Protein AF-A0A0B7C1P8-F1 (afdb_monomer_lite)

Organism: NCBI:txid1028688

Secondary structure (DSSP, 8-state):
-------------------S-----HHHHHHHHHHHHT--HHHHHHHHHHTT--SHHHHHHHHHHHHHHHHHHHHHHHHHT-SPP-SSTHHHHHHHHHHHHHHHHHHHHHHTSPP----S--S---------

Sequence (132 aa):
IYRGDEDPRKQPQRIATAASELILSKEQLYEMFQNILNVKKYEHQILYNACQLDNADEQAAQVRRELDGRLHSVEIMARTRRHPKFVVKEMESMYLEELKSSINILKSNLESLPVSKGGTDSKYSLQKLKRY

Structure (mmCIF, N/CA/C/O backbone):
data_AF-A0A0B7C1P8-F1
#
_entry.id   AF-A0A0B7C1P8-F1
#
loop_
_atom_site.group_PDB
_atom_site.id
_atom_site.type_symbol
_atom_site.label_atom_id
_atom_site.label_alt_id
_atom_site.label_comp_id
_atom_site.label_asym_id
_atom_site.label_entity_id
_atom_site.label_seq_id
_atom_site.pdbx_PDB_ins_code
_atom_site.Cartn_x
_atom_site.Cartn_y
_atom_site.Cartn_z
_atom_site.occupancy
_atom_site.B_iso_or_equiv
_atom_site.auth_seq_id
_atom_site.auth_comp_id
_atom_site.auth_asym_id
_atom_site.auth_atom_id
_atom_site.pdbx_PDB_model_num
ATOM 1 N N . ILE A 1 1 ? 44.609 39.229 17.547 1.00 37.72 1 ILE A N 1
ATOM 2 C CA . ILE A 1 1 ? 43.203 39.467 17.945 1.00 37.72 1 ILE A CA 1
ATOM 3 C C . ILE A 1 1 ? 42.483 40.078 16.748 1.00 37.72 1 ILE A C 1
ATOM 5 O O . ILE A 1 1 ? 42.942 41.092 16.251 1.00 37.72 1 ILE A O 1
ATOM 9 N N . TYR A 1 2 ? 41.454 39.364 16.281 1.00 35.28 2 TYR A N 1
ATOM 10 C CA . TYR A 1 2 ? 40.265 39.790 15.527 1.00 35.28 2 TYR A CA 1
ATOM 11 C C . TYR A 1 2 ? 40.400 40.750 14.321 1.00 35.28 2 TYR A C 1
ATOM 13 O O . TYR A 1 2 ? 40.653 41.942 14.471 1.00 35.28 2 TYR A O 1
ATOM 21 N N . ARG A 1 3 ? 40.086 40.232 13.124 1.00 42.91 3 ARG A N 1
ATOM 22 C CA . ARG A 1 3 ? 39.563 40.995 11.979 1.00 42.91 3 ARG A CA 1
ATOM 23 C C . ARG A 1 3 ? 38.298 40.268 11.512 1.00 42.91 3 ARG A C 1
ATOM 25 O O . ARG A 1 3 ? 38.362 39.071 11.248 1.00 42.91 3 ARG A O 1
ATOM 32 N N . GLY A 1 4 ? 37.178 40.983 11.559 1.00 42.91 4 GLY A N 1
ATOM 33 C CA . GLY A 1 4 ? 35.828 40.437 11.514 1.00 42.91 4 GLY A CA 1
ATOM 34 C C . GLY A 1 4 ? 35.256 40.087 10.140 1.00 42.91 4 GLY A C 1
ATOM 35 O O . GLY A 1 4 ? 35.853 40.363 9.104 1.00 42.91 4 GLY A O 1
ATOM 36 N N . ASP A 1 5 ? 34.078 39.479 10.272 1.00 43.25 5 ASP A N 1
ATOM 37 C CA . ASP A 1 5 ? 32.859 39.473 9.459 1.00 43.25 5 ASP A CA 1
ATOM 38 C C . ASP A 1 5 ? 32.855 39.199 7.945 1.00 43.25 5 ASP A C 1
ATOM 40 O O . ASP A 1 5 ? 33.398 39.939 7.130 1.00 43.25 5 ASP A O 1
ATOM 44 N N . GLU A 1 6 ? 32.038 38.175 7.651 1.00 43.69 6 GLU A N 1
ATOM 45 C CA . GLU A 1 6 ? 31.075 38.033 6.551 1.00 43.69 6 GLU A CA 1
ATOM 46 C C . GLU A 1 6 ? 31.621 37.820 5.129 1.00 43.69 6 GLU A C 1
ATOM 48 O O . GLU A 1 6 ? 31.974 38.750 4.408 1.00 43.69 6 GLU A O 1
ATOM 53 N N . ASP A 1 7 ? 31.518 36.569 4.660 1.00 42.50 7 ASP A N 1
ATOM 54 C CA . ASP A 1 7 ? 31.301 36.298 3.236 1.00 42.50 7 ASP A CA 1
ATOM 55 C C . ASP A 1 7 ? 30.009 35.476 3.022 1.00 42.50 7 ASP A C 1
ATOM 57 O O . ASP A 1 7 ? 30.012 34.242 3.128 1.00 42.50 7 ASP A O 1
ATOM 61 N N . PRO A 1 8 ? 28.879 36.137 2.717 1.00 49.34 8 PRO A N 1
ATOM 62 C CA . PRO A 1 8 ? 27.617 35.496 2.382 1.00 49.34 8 PRO A CA 1
ATOM 63 C C . PRO A 1 8 ? 27.602 35.118 0.892 1.00 49.34 8 PRO A C 1
ATOM 65 O O . PRO A 1 8 ? 26.915 35.743 0.085 1.00 49.34 8 PRO A O 1
ATOM 68 N N . ARG A 1 9 ? 28.371 34.101 0.480 1.00 47.66 9 ARG A N 1
ATOM 69 C CA . ARG A 1 9 ? 28.414 33.677 -0.941 1.00 47.66 9 ARG A CA 1
ATOM 70 C C . ARG A 1 9 ? 28.316 32.178 -1.204 1.00 47.66 9 ARG A C 1
ATOM 72 O O . ARG A 1 9 ? 28.782 31.696 -2.233 1.00 47.66 9 ARG A O 1
ATOM 79 N N . LYS A 1 10 ? 27.577 31.430 -0.382 1.00 53.34 10 LYS A N 1
ATOM 80 C CA . LYS A 1 10 ? 26.947 30.192 -0.882 1.00 53.34 10 LYS A CA 1
ATOM 81 C C . LYS A 1 10 ? 25.602 30.537 -1.507 1.00 53.34 10 LYS A C 1
ATOM 83 O O . LYS A 1 10 ? 24.548 30.286 -0.935 1.00 53.34 10 LYS A O 1
ATOM 88 N N . GLN A 1 11 ? 25.663 31.153 -2.690 1.00 46.62 11 GLN A N 1
ATOM 89 C CA . GLN A 1 11 ? 24.513 31.185 -3.586 1.00 46.62 11 GLN A CA 1
ATOM 90 C C . GLN A 1 11 ? 24.031 29.740 -3.776 1.00 46.62 11 GLN A C 1
ATOM 92 O O . GLN A 1 11 ? 24.851 28.887 -4.135 1.00 46.62 11 GLN A O 1
AT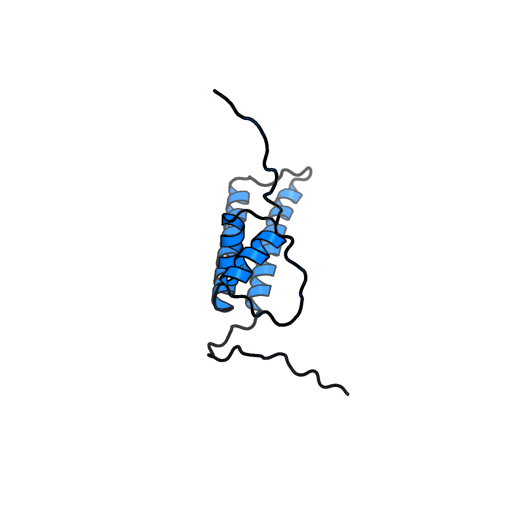OM 97 N N . PRO A 1 12 ? 22.739 29.431 -3.580 1.00 47.78 12 PRO A N 1
ATOM 98 C CA . PRO A 1 12 ? 22.196 28.226 -4.171 1.00 47.78 12 PRO A CA 1
ATOM 99 C C . PRO A 1 12 ? 22.389 28.394 -5.676 1.00 47.78 12 PRO A C 1
ATOM 101 O O . PRO A 1 12 ? 21.860 29.335 -6.272 1.00 47.78 12 PRO A O 1
ATOM 104 N N . GLN A 1 13 ? 23.220 27.538 -6.272 1.00 53.19 13 GLN A N 1
ATOM 105 C CA . GLN A 1 13 ? 23.314 27.407 -7.718 1.00 53.19 13 GLN A CA 1
ATOM 106 C C . GLN A 1 13 ? 21.890 27.173 -8.218 1.00 53.19 13 GLN A C 1
ATOM 108 O O . GLN A 1 13 ? 21.335 26.084 -8.074 1.00 53.19 13 GLN A O 1
ATOM 113 N N . ARG A 1 14 ? 21.262 28.235 -8.733 1.00 51.06 14 ARG A N 1
ATOM 114 C CA . ARG A 1 14 ? 20.006 28.136 -9.460 1.00 51.06 14 ARG A CA 1
ATOM 115 C C . ARG A 1 14 ? 20.348 27.269 -10.653 1.00 51.06 14 ARG A C 1
ATOM 117 O O . ARG A 1 14 ? 21.063 27.723 -11.543 1.00 51.06 14 ARG A O 1
ATOM 124 N N . ILE A 1 15 ? 19.909 26.015 -10.612 1.00 57.47 15 ILE A N 1
ATOM 125 C CA . ILE A 1 15 ? 20.001 25.106 -11.744 1.00 57.47 15 ILE A CA 1
ATOM 126 C C . ILE A 1 15 ? 19.283 25.829 -12.875 1.00 57.47 15 ILE A C 1
ATOM 128 O O . ILE A 1 15 ? 18.067 26.023 -12.841 1.00 57.47 15 ILE A O 1
ATOM 132 N N . ALA A 1 16 ? 20.083 26.353 -13.799 1.00 46.34 16 ALA A N 1
ATOM 133 C CA . ALA A 1 16 ? 19.593 27.055 -14.955 1.00 46.34 16 ALA A CA 1
ATOM 134 C C . ALA A 1 16 ? 18.709 26.073 -15.715 1.00 46.34 16 ALA A C 1
ATOM 136 O O . ALA A 1 16 ? 19.139 24.986 -16.100 1.00 46.34 16 ALA A O 1
ATOM 137 N N . THR A 1 17 ? 17.453 26.458 -15.892 1.00 52.59 17 THR A N 1
ATOM 138 C CA . THR A 1 17 ? 16.513 25.822 -16.802 1.00 52.59 17 THR A CA 1
ATOM 139 C C . THR A 1 17 ? 17.035 25.996 -18.227 1.00 52.59 17 THR A C 1
ATOM 141 O O . THR A 1 17 ? 16.638 26.918 -18.933 1.00 52.59 17 THR A O 1
ATOM 144 N N . ALA A 1 18 ? 17.959 25.129 -18.631 1.00 44.16 18 ALA A N 1
ATOM 145 C CA . ALA A 1 18 ? 18.336 24.892 -20.015 1.00 44.16 18 ALA A CA 1
ATOM 146 C C . ALA A 1 18 ? 17.825 23.497 -20.383 1.00 44.16 18 ALA A C 1
ATOM 148 O O . ALA A 1 18 ? 18.547 22.503 -20.383 1.00 44.16 18 ALA A O 1
ATOM 149 N N . ALA A 1 19 ? 16.517 23.429 -20.617 1.00 57.31 19 ALA A N 1
ATOM 150 C CA . ALA A 1 19 ? 15.895 22.298 -21.272 1.00 57.31 19 ALA A CA 1
ATOM 151 C C . ALA A 1 19 ? 16.334 22.299 -22.745 1.00 57.31 19 ALA A C 1
ATOM 153 O O . ALA A 1 19 ? 15.803 23.073 -23.533 1.00 57.31 19 ALA A O 1
ATOM 154 N N . SER A 1 20 ? 17.347 21.494 -23.074 1.00 45.31 20 SER A N 1
ATOM 155 C CA . SER A 1 20 ? 17.462 20.749 -24.337 1.00 45.31 20 SER A CA 1
ATOM 156 C C . SER A 1 20 ? 18.740 19.897 -24.332 1.00 45.31 20 SER A C 1
ATOM 158 O O . SER A 1 20 ? 19.843 20.416 -24.215 1.00 45.31 20 SER A O 1
ATOM 160 N N . GLU A 1 21 ? 18.551 18.580 -24.452 1.00 50.41 21 GLU A N 1
ATOM 161 C CA . GLU A 1 21 ? 19.545 17.547 -24.812 1.00 50.41 21 GLU A CA 1
ATOM 162 C C . GLU A 1 21 ? 20.669 17.163 -23.829 1.00 50.41 21 GLU A C 1
ATOM 164 O O . GLU A 1 21 ? 21.598 16.456 -24.219 1.00 50.41 21 GLU A O 1
ATOM 169 N N . LEU A 1 22 ? 20.588 17.492 -22.535 1.00 63.38 22 LEU A N 1
ATOM 170 C CA . LEU A 1 22 ? 21.514 16.882 -21.571 1.00 63.38 22 LEU A CA 1
ATOM 171 C C . LEU A 1 22 ? 21.008 15.491 -21.151 1.00 63.38 22 LEU A C 1
ATOM 173 O O . LEU A 1 22 ? 20.074 15.372 -20.358 1.00 63.38 22 LEU A O 1
ATOM 177 N N . ILE A 1 23 ? 21.628 14.428 -21.674 1.00 73.88 23 ILE A N 1
ATOM 178 C CA . ILE A 1 23 ? 21.467 13.081 -21.108 1.00 73.88 23 ILE A CA 1
ATOM 179 C C . ILE A 1 23 ? 22.177 13.085 -19.752 1.00 73.88 23 ILE A C 1
ATOM 181 O O . ILE A 1 23 ? 23.401 13.011 -19.670 1.00 73.88 23 ILE A O 1
ATOM 185 N N . LEU A 1 24 ? 21.393 13.225 -18.688 1.00 82.81 24 LEU A N 1
ATOM 186 C CA . LEU A 1 24 ? 21.879 13.198 -17.313 1.00 82.81 24 LEU A CA 1
ATOM 187 C C . LEU A 1 24 ? 22.295 11.777 -16.923 1.00 82.81 24 LEU A C 1
ATOM 189 O O . LEU A 1 24 ? 21.619 10.802 -17.262 1.00 82.81 24 LEU A O 1
ATOM 193 N N . SER A 1 25 ? 23.389 11.655 -16.170 1.00 86.56 25 SER A N 1
ATOM 194 C CA . SER A 1 25 ? 23.790 10.382 -15.570 1.00 86.56 25 SER A CA 1
ATOM 195 C C . SER A 1 25 ? 22.772 9.920 -14.520 1.00 86.56 25 SER A C 1
ATOM 197 O O . SER A 1 25 ? 21.993 10.710 -13.980 1.00 86.56 25 SER A O 1
ATOM 199 N N . LYS A 1 26 ? 22.797 8.627 -14.177 1.00 82.56 26 LYS A N 1
ATOM 200 C CA . LYS A 1 26 ? 21.910 8.050 -13.151 1.00 82.56 26 LYS A CA 1
ATOM 201 C C . LYS A 1 26 ? 22.058 8.755 -11.793 1.00 82.56 26 LYS A C 1
ATOM 203 O O . LYS A 1 26 ? 21.068 8.943 -11.093 1.00 82.56 26 LYS A O 1
ATOM 208 N N . GLU A 1 27 ? 23.273 9.170 -11.441 1.00 89.81 27 GLU A N 1
ATOM 209 C CA . GLU A 1 27 ? 23.565 9.930 -10.216 1.00 89.81 27 GLU A CA 1
ATOM 210 C C . GLU A 1 27 ? 23.085 11.378 -10.311 1.00 89.81 27 GLU A C 1
ATOM 212 O O . GLU A 1 27 ? 22.520 11.901 -9.354 1.00 89.81 27 GLU A O 1
ATOM 217 N N . GLN A 1 28 ? 23.223 12.014 -11.478 1.00 92.00 28 GLN A N 1
ATOM 218 C CA . GLN A 1 28 ? 22.693 13.361 -11.696 1.00 92.00 28 GLN A CA 1
ATOM 219 C C . GLN A 1 28 ? 21.166 13.387 -11.604 1.00 92.00 28 GLN A C 1
ATOM 221 O O . GLN A 1 28 ? 20.608 14.309 -11.016 1.00 92.00 28 GLN A O 1
ATOM 226 N N . LEU A 1 29 ? 20.490 12.361 -12.129 1.00 91.00 29 LEU A N 1
ATOM 227 C CA . LEU A 1 29 ? 19.048 12.190 -11.966 1.00 91.00 29 LEU A CA 1
ATOM 228 C C . LEU A 1 29 ? 18.676 11.929 -10.505 1.00 91.00 29 LEU A C 1
ATOM 230 O O . LEU A 1 29 ? 17.717 12.522 -10.024 1.00 91.00 29 LEU A O 1
ATOM 234 N N . TYR A 1 30 ? 19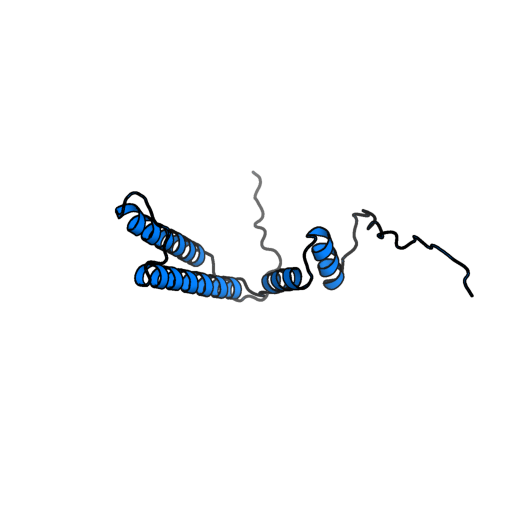.438 11.097 -9.786 1.00 93.25 30 TYR A N 1
ATOM 235 C CA . TYR A 1 30 ? 19.209 10.848 -8.360 1.00 93.25 30 TYR A CA 1
ATOM 236 C C . TYR A 1 30 ? 19.244 12.156 -7.555 1.00 93.25 30 TYR A C 1
ATOM 238 O O . TYR A 1 30 ? 18.286 12.492 -6.864 1.00 93.25 30 TYR A O 1
ATOM 246 N N . GLU A 1 31 ? 20.310 12.941 -7.685 1.00 94.38 31 GLU A N 1
ATOM 247 C CA . GLU A 1 31 ? 20.443 14.205 -6.953 1.00 94.38 31 GLU A CA 1
ATOM 248 C C . GLU A 1 31 ? 19.414 15.248 -7.419 1.00 94.38 31 GLU A C 1
ATOM 250 O O . GLU A 1 31 ? 18.829 15.959 -6.601 1.00 94.38 31 GLU A O 1
ATOM 255 N N . MET A 1 32 ? 19.125 15.315 -8.725 1.00 94.94 32 MET A N 1
ATOM 256 C CA . MET A 1 32 ? 18.089 16.200 -9.263 1.00 94.94 32 MET A CA 1
ATOM 257 C C . MET A 1 32 ? 16.716 15.877 -8.665 1.00 94.94 32 MET A C 1
ATOM 259 O O . MET A 1 32 ? 16.044 16.783 -8.175 1.00 94.94 32 MET A O 1
ATOM 263 N N . PHE A 1 33 ? 16.300 14.609 -8.670 1.00 94.81 33 PHE A N 1
ATOM 264 C CA . PHE A 1 33 ? 14.998 14.210 -8.137 1.00 94.81 33 PHE A CA 1
ATOM 265 C C . PHE A 1 33 ? 14.924 14.342 -6.620 1.00 94.81 33 PHE A C 1
ATOM 267 O O . PHE A 1 33 ? 13.899 14.806 -6.123 1.00 94.81 33 PHE A O 1
ATOM 274 N N . GLN A 1 34 ? 16.000 14.047 -5.884 1.00 96.12 34 GLN A N 1
ATOM 275 C CA . GLN A 1 34 ? 16.052 14.318 -4.446 1.00 96.12 34 GLN A CA 1
ATOM 276 C C . GLN A 1 34 ? 15.777 15.799 -4.153 1.00 96.12 34 GLN A C 1
ATOM 278 O O . GLN A 1 34 ? 14.977 16.119 -3.274 1.00 96.12 34 GLN A O 1
ATOM 283 N N . ASN A 1 35 ? 16.418 16.693 -4.913 1.00 93.50 35 ASN A N 1
ATOM 284 C CA . ASN A 1 35 ? 16.275 18.138 -4.756 1.00 93.50 35 ASN A CA 1
ATOM 285 C C . ASN A 1 35 ? 14.882 18.635 -5.170 1.00 93.50 35 ASN A C 1
ATOM 287 O O . ASN A 1 35 ? 14.310 19.466 -4.472 1.00 93.50 35 ASN A O 1
ATOM 291 N N . ILE A 1 36 ? 14.316 18.115 -6.267 1.00 94.94 36 ILE A N 1
ATOM 292 C CA . ILE A 1 36 ? 12.956 18.460 -6.721 1.00 94.94 36 ILE A CA 1
ATOM 293 C C . ILE A 1 36 ? 11.905 18.018 -5.697 1.00 94.94 36 ILE A C 1
ATOM 295 O O . ILE A 1 36 ? 10.984 18.774 -5.396 1.00 94.94 36 ILE A O 1
ATOM 299 N N . LEU A 1 37 ? 12.036 16.801 -5.162 1.00 95.25 37 LEU A N 1
ATOM 300 C CA . LEU A 1 37 ? 11.106 16.247 -4.175 1.00 95.25 37 LEU A CA 1
ATOM 301 C C . LEU A 1 37 ? 11.308 16.842 -2.776 1.00 95.25 37 LEU A C 1
ATOM 303 O O . LEU A 1 37 ? 10.405 16.760 -1.948 1.00 95.25 37 LEU A O 1
ATOM 307 N N . ASN A 1 38 ? 12.474 17.441 -2.516 1.00 95.56 38 ASN A N 1
ATOM 308 C CA . ASN A 1 38 ? 12.854 18.037 -1.239 1.00 95.56 38 ASN A CA 1
ATOM 309 C C . ASN A 1 38 ? 12.679 17.072 -0.046 1.00 95.56 38 ASN A C 1
ATOM 311 O O . ASN A 1 38 ? 12.100 17.417 0.985 1.00 95.56 38 ASN A O 1
ATOM 315 N N . VAL A 1 39 ? 13.178 15.842 -0.201 1.00 95.88 39 VAL A N 1
ATOM 316 C CA . VAL A 1 39 ? 13.125 14.776 0.816 1.00 95.88 39 VAL A CA 1
ATOM 317 C C . VAL A 1 39 ? 14.515 14.442 1.350 1.00 95.88 39 VAL A C 1
ATOM 319 O O . VAL A 1 39 ? 15.537 14.730 0.720 1.00 95.88 39 VAL A O 1
ATOM 322 N N . LYS A 1 40 ? 14.582 13.801 2.522 1.00 96.38 40 LYS A N 1
ATOM 323 C CA . LYS A 1 40 ? 15.870 13.375 3.085 1.00 96.38 40 LYS A CA 1
ATOM 324 C C . LYS A 1 40 ? 16.470 12.247 2.243 1.00 96.38 40 LYS A C 1
ATOM 326 O O . LYS A 1 40 ? 15.756 11.411 1.693 1.00 96.38 40 LYS A O 1
ATOM 331 N N . LYS A 1 41 ? 17.806 12.159 2.215 1.00 93.25 41 LYS A N 1
ATOM 332 C CA . LYS A 1 41 ? 18.543 11.159 1.420 1.00 93.25 41 LYS A CA 1
ATOM 333 C C . LYS A 1 41 ? 18.081 9.715 1.661 1.00 93.25 41 LYS A C 1
ATOM 335 O O . LYS A 1 41 ? 18.013 8.950 0.709 1.00 93.25 41 LYS A O 1
ATOM 340 N N . TYR A 1 42 ? 17.741 9.339 2.900 1.00 95.38 42 TYR A N 1
ATOM 341 C CA . TYR A 1 42 ? 17.261 7.980 3.193 1.00 95.38 42 TYR A CA 1
ATOM 342 C C . TYR A 1 42 ? 15.874 7.702 2.591 1.00 95.38 42 TYR A C 1
ATOM 344 O O . TYR A 1 42 ? 15.626 6.596 2.123 1.00 95.38 42 TYR A O 1
ATOM 352 N N . GLU A 1 43 ? 14.987 8.699 2.560 1.00 92.75 43 GLU A N 1
ATOM 353 C CA . GLU A 1 43 ? 13.647 8.591 1.967 1.00 92.75 43 GLU A CA 1
ATOM 354 C C . GLU A 1 43 ? 13.769 8.467 0.453 1.00 92.75 43 GLU A C 1
ATOM 356 O O . GLU A 1 43 ? 13.157 7.591 -0.157 1.00 92.75 43 GLU A O 1
ATOM 361 N N . HIS A 1 44 ? 14.647 9.280 -0.141 1.00 96.44 44 HIS A N 1
ATOM 362 C CA . HIS A 1 44 ? 14.945 9.186 -1.561 1.00 96.44 44 HIS A CA 1
ATOM 363 C C . HIS A 1 44 ? 15.591 7.847 -1.937 1.00 96.44 44 HIS A C 1
ATOM 365 O O . HIS A 1 44 ? 15.233 7.274 -2.958 1.00 96.44 44 HIS A O 1
ATOM 371 N N . GLN A 1 45 ? 16.468 7.291 -1.095 1.00 91.69 45 GLN A N 1
ATOM 372 C CA . GLN A 1 45 ? 17.076 5.979 -1.329 1.00 91.69 45 GLN A CA 1
ATOM 373 C C . GLN A 1 45 ? 16.032 4.852 -1.340 1.00 91.69 45 GLN A C 1
ATOM 375 O O . GLN A 1 45 ? 16.135 3.940 -2.156 1.00 91.69 45 GLN A O 1
ATOM 380 N N . ILE A 1 46 ? 15.011 4.915 -0.475 1.00 89.50 46 ILE A N 1
ATOM 381 C CA . ILE A 1 46 ? 13.899 3.949 -0.476 1.00 89.50 46 ILE A CA 1
ATOM 382 C C . ILE A 1 46 ? 13.108 4.052 -1.784 1.00 89.50 46 ILE A C 1
ATOM 384 O O . ILE A 1 46 ? 12.861 3.033 -2.427 1.00 89.50 46 ILE A O 1
ATOM 388 N N . LEU A 1 47 ? 12.759 5.275 -2.201 1.00 87.94 47 LEU A N 1
ATOM 389 C CA . LEU A 1 47 ? 12.053 5.526 -3.462 1.00 87.94 47 LEU A CA 1
ATOM 390 C C . LEU A 1 47 ? 12.869 5.043 -4.666 1.00 87.94 47 LEU A C 1
ATOM 392 O O . LEU A 1 47 ? 12.358 4.344 -5.535 1.00 87.94 47 LEU A O 1
ATOM 396 N N . TYR A 1 48 ? 14.157 5.365 -4.687 1.00 89.25 48 TYR A N 1
ATOM 397 C CA . TYR A 1 48 ? 15.076 4.969 -5.742 1.00 89.25 48 TYR A CA 1
ATOM 398 C C . TYR A 1 48 ? 15.243 3.451 -5.828 1.00 89.25 48 TYR A C 1
ATOM 400 O O . TYR A 1 48 ? 15.202 2.908 -6.927 1.00 89.25 48 TYR A O 1
ATOM 408 N N . ASN A 1 49 ? 15.367 2.756 -4.694 1.00 83.19 49 ASN A N 1
ATOM 409 C CA . ASN A 1 49 ? 15.435 1.294 -4.658 1.00 83.19 49 ASN A CA 1
ATOM 410 C C . ASN A 1 49 ? 14.123 0.651 -5.131 1.00 83.19 49 ASN A C 1
ATOM 412 O O . ASN A 1 49 ? 14.159 -0.351 -5.836 1.00 83.19 49 ASN A O 1
ATOM 416 N N . ALA A 1 50 ? 12.968 1.233 -4.794 1.00 75.56 50 ALA A N 1
ATOM 417 C CA . ALA A 1 50 ? 11.676 0.758 -5.291 1.00 75.56 50 ALA A CA 1
ATOM 418 C C . ALA A 1 50 ? 11.570 0.891 -6.821 1.00 75.56 50 ALA A C 1
ATOM 420 O O . ALA A 1 50 ? 11.081 -0.019 -7.487 1.00 75.56 50 ALA A O 1
ATOM 421 N N . CYS A 1 51 ? 12.098 1.982 -7.386 1.00 75.75 51 CYS A N 1
ATOM 422 C CA . CYS A 1 51 ? 12.187 2.196 -8.833 1.00 75.75 51 CYS A CA 1
ATOM 423 C C . CYS A 1 51 ? 13.226 1.299 -9.535 1.00 75.75 51 CYS A C 1
ATOM 425 O O . CYS A 1 51 ? 13.245 1.259 -10.763 1.00 75.75 51 CYS A O 1
ATOM 427 N N . GLN A 1 52 ? 14.088 0.611 -8.777 1.00 71.88 52 GLN A N 1
ATOM 428 C CA . GLN A 1 52 ? 15.084 -0.353 -9.266 1.00 71.88 52 GLN A CA 1
ATOM 429 C C . GLN A 1 52 ? 14.642 -1.812 -9.138 1.00 71.88 52 GLN A C 1
ATOM 431 O O . GLN A 1 52 ? 15.442 -2.710 -9.357 1.00 71.88 52 GLN A O 1
ATOM 436 N N . LEU A 1 53 ? 13.399 -2.090 -8.746 1.00 64.62 53 LEU A N 1
ATOM 437 C CA . LEU A 1 53 ? 12.909 -3.465 -8.769 1.00 64.62 53 LEU A CA 1
ATOM 438 C C . LEU A 1 53 ? 12.765 -3.894 -10.241 1.00 64.62 53 LEU A C 1
ATOM 440 O O . LEU A 1 53 ? 11.822 -3.495 -10.926 1.00 64.62 53 LEU A O 1
ATOM 444 N N . ASP A 1 54 ? 13.756 -4.650 -10.718 1.00 64.19 54 ASP A N 1
ATOM 445 C CA . ASP A 1 54 ? 14.161 -4.797 -12.125 1.00 64.19 54 ASP A CA 1
ATOM 446 C C . ASP A 1 54 ? 13.277 -5.735 -12.970 1.00 64.19 54 ASP A C 1
ATOM 448 O O . ASP A 1 54 ? 13.552 -5.975 -14.147 1.00 64.19 54 ASP A O 1
ATOM 452 N N . ASN A 1 55 ? 12.168 -6.242 -12.428 1.00 73.06 55 ASN A N 1
ATOM 453 C CA . ASN A 1 55 ? 11.111 -6.839 -13.237 1.00 73.06 55 ASN A CA 1
ATOM 454 C C . ASN A 1 55 ? 9.731 -6.645 -12.590 1.00 73.06 55 ASN A C 1
ATOM 456 O O . ASN A 1 55 ? 9.575 -6.626 -11.367 1.00 73.06 55 ASN A O 1
ATOM 460 N N . ALA A 1 56 ? 8.709 -6.487 -13.436 1.00 72.94 56 ALA A N 1
ATOM 461 C CA . ALA A 1 56 ? 7.327 -6.299 -12.994 1.00 72.94 56 ALA A CA 1
ATOM 462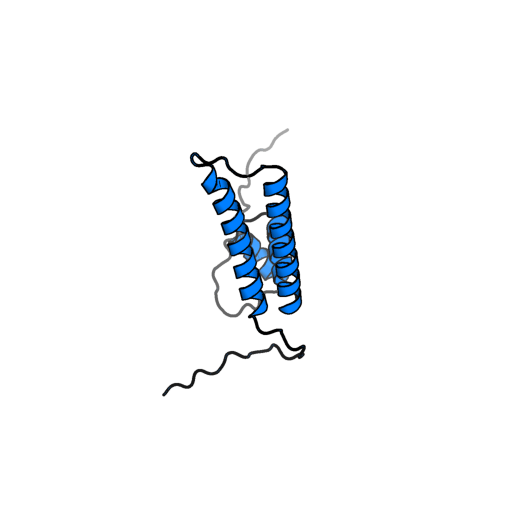 C C . ALA A 1 56 ? 6.832 -7.461 -12.110 1.00 72.94 56 ALA A C 1
ATOM 464 O O . ALA A 1 56 ? 5.969 -7.263 -11.256 1.00 72.94 56 ALA A O 1
ATOM 465 N N . ASP A 1 57 ? 7.415 -8.651 -12.264 1.00 79.12 57 ASP A N 1
ATOM 466 C CA . ASP A 1 57 ? 7.041 -9.841 -11.505 1.00 79.12 57 ASP A CA 1
ATOM 467 C C . ASP A 1 57 ? 7.571 -9.808 -10.060 1.00 79.12 57 ASP A C 1
ATOM 469 O O . ASP A 1 57 ? 6.865 -10.219 -9.141 1.00 79.12 57 ASP A O 1
ATOM 473 N N . GLU A 1 58 ? 8.763 -9.260 -9.825 1.00 82.38 58 GLU A N 1
ATOM 474 C CA . GLU A 1 58 ? 9.357 -9.011 -8.509 1.00 82.38 58 GLU A CA 1
ATOM 475 C C . GLU A 1 58 ? 8.611 -7.898 -7.787 1.00 82.38 58 GLU A C 1
ATOM 477 O O . GLU A 1 58 ? 8.326 -8.024 -6.593 1.00 82.38 58 GLU A O 1
ATOM 482 N N . GLN A 1 59 ? 8.219 -6.849 -8.516 1.00 79.88 59 GLN A N 1
ATOM 483 C CA . GLN A 1 59 ? 7.327 -5.818 -7.990 1.00 79.88 59 GLN A CA 1
ATOM 484 C C . GLN A 1 59 ? 5.987 -6.434 -7.577 1.00 79.88 59 GLN A C 1
ATOM 486 O O . GLN A 1 59 ? 5.553 -6.255 -6.438 1.00 79.88 59 GLN A O 1
ATOM 491 N N . ALA A 1 60 ? 5.364 -7.238 -8.444 1.00 85.88 60 ALA A N 1
ATOM 492 C CA . ALA A 1 60 ? 4.124 -7.933 -8.117 1.00 85.88 60 ALA A CA 1
ATOM 493 C C . ALA A 1 60 ? 4.301 -8.889 -6.926 1.00 85.88 60 ALA A C 1
ATOM 495 O O . ALA A 1 60 ? 3.456 -8.924 -6.034 1.00 85.88 60 ALA A O 1
ATOM 496 N N . ALA A 1 61 ? 5.408 -9.630 -6.845 1.00 86.25 61 ALA A N 1
ATOM 497 C CA . ALA A 1 61 ? 5.709 -10.506 -5.714 1.00 86.25 61 ALA A CA 1
ATOM 498 C C . ALA A 1 61 ? 5.879 -9.726 -4.401 1.00 86.25 61 ALA A C 1
ATOM 500 O O . ALA A 1 61 ? 5.402 -10.174 -3.356 1.00 86.25 61 ALA A O 1
ATOM 501 N N . GLN A 1 62 ? 6.513 -8.553 -4.440 1.00 87.31 62 GLN A N 1
ATOM 502 C CA . GLN A 1 62 ? 6.654 -7.690 -3.271 1.00 87.31 62 GLN A CA 1
ATOM 503 C C . GLN A 1 62 ? 5.304 -7.123 -2.822 1.00 87.31 62 GLN A C 1
ATOM 505 O O . GLN A 1 62 ? 4.998 -7.163 -1.630 1.00 87.31 62 GLN A O 1
ATOM 510 N N . VAL A 1 63 ? 4.466 -6.663 -3.757 1.00 88.31 63 VAL A N 1
ATOM 511 C CA . VAL A 1 63 ? 3.116 -6.175 -3.438 1.00 88.31 63 VAL A CA 1
ATOM 512 C C . VAL A 1 63 ? 2.246 -7.305 -2.874 1.00 88.31 63 VAL A C 1
ATOM 514 O O . VAL A 1 63 ? 1.537 -7.078 -1.897 1.00 88.31 63 VAL A O 1
ATOM 517 N N . ARG A 1 64 ? 2.343 -8.539 -3.395 1.00 92.88 64 ARG A N 1
ATOM 518 C CA . ARG A 1 64 ? 1.655 -9.713 -2.816 1.00 92.88 64 ARG A CA 1
ATOM 519 C C . ARG A 1 64 ? 2.028 -9.917 -1.347 1.00 92.88 64 ARG A C 1
ATOM 521 O O . ARG A 1 64 ? 1.132 -9.981 -0.509 1.00 92.88 64 ARG A O 1
ATOM 528 N N . ARG A 1 65 ? 3.330 -9.934 -1.029 1.00 94.38 65 ARG A N 1
ATOM 529 C CA . ARG A 1 65 ? 3.822 -10.082 0.354 1.00 94.38 65 ARG A CA 1
ATOM 530 C C . ARG A 1 65 ? 3.298 -8.988 1.283 1.00 94.38 65 ARG A C 1
ATOM 532 O O . ARG A 1 65 ? 2.901 -9.278 2.407 1.00 94.38 65 ARG A O 1
ATOM 539 N N . GLU A 1 66 ? 3.276 -7.743 0.819 1.00 95.75 66 GLU A N 1
ATOM 540 C CA . GLU A 1 66 ? 2.748 -6.614 1.592 1.00 95.75 66 GLU A CA 1
ATOM 541 C C . GLU A 1 66 ? 1.236 -6.757 1.844 1.00 95.75 66 GLU A C 1
ATOM 543 O O . GLU A 1 66 ? 0.770 -6.564 2.968 1.00 95.75 66 GLU A O 1
ATOM 548 N N . LEU A 1 67 ? 0.459 -7.148 0.828 1.00 96.50 67 LEU A N 1
ATOM 549 C CA . LEU A 1 67 ? -0.982 -7.386 0.970 1.00 96.50 67 LEU A CA 1
ATOM 550 C C . LEU A 1 67 ? -1.277 -8.555 1.926 1.00 96.50 67 LEU A C 1
ATOM 552 O O . LEU A 1 67 ? -2.206 -8.455 2.730 1.00 96.50 67 LEU A O 1
ATOM 556 N N . ASP A 1 68 ? -0.467 -9.616 1.901 1.00 96.75 68 ASP A N 1
ATOM 557 C CA . ASP A 1 68 ? -0.537 -10.715 2.875 1.00 96.75 68 ASP A CA 1
ATOM 558 C C . ASP A 1 68 ? -0.236 -10.232 4.302 1.00 96.75 68 ASP A C 1
ATOM 560 O O . ASP A 1 68 ? -0.980 -10.539 5.237 1.00 96.75 68 ASP A O 1
ATOM 564 N N . GLY A 1 69 ? 0.806 -9.413 4.476 1.00 97.38 69 GLY A N 1
ATOM 565 C CA . GLY A 1 69 ? 1.155 -8.817 5.768 1.00 97.38 69 GLY A CA 1
ATOM 566 C C . GLY A 1 69 ? 0.046 -7.922 6.333 1.00 97.38 69 GLY A C 1
ATOM 567 O O . GLY A 1 69 ? -0.255 -7.965 7.532 1.00 97.38 69 GLY A O 1
ATOM 568 N N . ARG A 1 70 ? -0.627 -7.150 5.472 1.00 97.56 70 ARG A N 1
ATOM 569 C CA . ARG A 1 70 ? -1.793 -6.342 5.861 1.00 97.56 70 ARG A CA 1
ATOM 570 C C . ARG A 1 70 ? -2.975 -7.207 6.264 1.00 97.56 70 ARG A C 1
ATOM 572 O O . ARG A 1 70 ? -3.600 -6.917 7.282 1.00 97.56 70 ARG A O 1
ATOM 579 N N . LEU A 1 71 ? -3.259 -8.279 5.524 1.00 97.12 71 LEU A N 1
ATOM 580 C CA . LEU A 1 71 ? -4.343 -9.199 5.866 1.00 97.12 71 LEU A CA 1
ATOM 581 C C . LEU A 1 71 ? -4.108 -9.834 7.242 1.00 97.12 71 LEU A C 1
ATOM 583 O O . LEU A 1 71 ? -4.995 -9.798 8.096 1.00 97.12 71 LEU A O 1
ATOM 587 N N . HIS A 1 72 ? -2.883 -10.299 7.499 1.00 97.19 72 HIS A N 1
ATOM 588 C CA . HIS A 1 72 ? -2.489 -10.812 8.809 1.00 97.19 72 HIS A CA 1
ATOM 589 C C . HIS A 1 72 ? -2.639 -9.753 9.914 1.00 97.19 72 HIS A C 1
ATOM 591 O O . HIS A 1 72 ? -3.160 -10.029 10.995 1.00 97.19 72 HIS A O 1
ATOM 597 N N . SER A 1 73 ? -2.254 -8.505 9.639 1.00 96.88 73 SER A N 1
ATOM 598 C CA . SER A 1 73 ? -2.415 -7.398 10.591 1.00 96.88 73 SER A CA 1
AT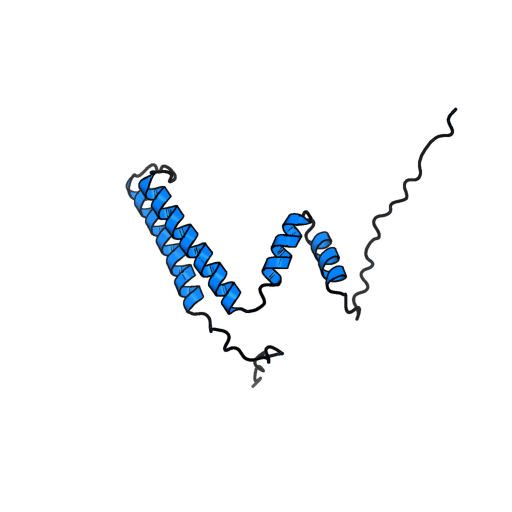OM 599 C C . SER A 1 73 ? -3.885 -7.149 10.946 1.00 96.88 73 SER A C 1
ATOM 601 O O . SER A 1 73 ? -4.199 -6.902 12.112 1.00 96.88 73 SER A O 1
ATOM 603 N N . V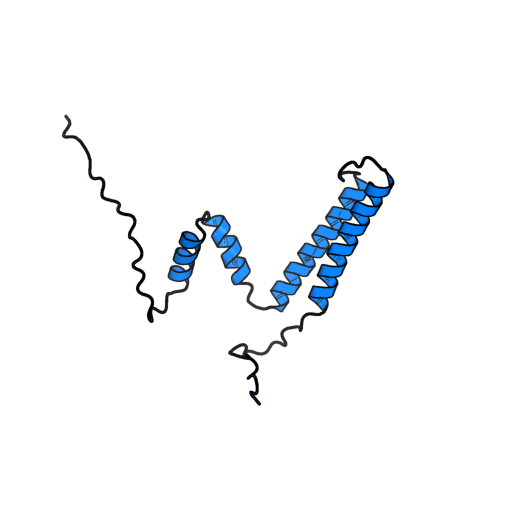AL A 1 74 ? -4.802 -7.271 9.979 1.00 97.19 74 VAL A N 1
ATOM 604 C CA . VAL A 1 74 ? -6.253 -7.181 10.221 1.00 97.19 74 VAL A CA 1
ATOM 605 C C . VAL A 1 74 ? -6.749 -8.346 11.087 1.00 97.19 74 VAL A C 1
ATOM 607 O O . VAL A 1 74 ? -7.568 -8.141 11.982 1.00 97.19 74 VAL A O 1
ATOM 610 N N . GLU A 1 75 ? -6.234 -9.562 10.898 1.00 96.19 75 GLU A N 1
ATOM 611 C CA . GLU A 1 75 ? -6.572 -10.712 11.754 1.00 96.19 75 GLU A CA 1
ATOM 612 C C . GLU A 1 75 ? -6.108 -10.522 13.203 1.00 96.19 75 GLU A C 1
ATOM 614 O O . GLU A 1 75 ? -6.857 -10.799 14.146 1.00 96.19 75 GLU A O 1
ATOM 619 N N . ILE A 1 76 ? -4.891 -10.010 13.397 1.00 97.12 76 ILE A N 1
ATOM 620 C CA . ILE A 1 76 ? -4.368 -9.673 14.725 1.00 97.12 76 ILE A CA 1
ATOM 621 C C . ILE A 1 76 ? -5.192 -8.549 15.356 1.00 97.12 76 ILE A C 1
ATOM 623 O O . ILE A 1 76 ? -5.538 -8.634 16.538 1.00 97.12 76 ILE A O 1
ATOM 627 N N . MET A 1 77 ? -5.560 -7.523 14.586 1.00 96.31 77 MET A N 1
ATOM 628 C CA . MET A 1 77 ? -6.420 -6.428 15.041 1.00 96.31 77 MET A CA 1
ATOM 629 C C . MET A 1 77 ? -7.776 -6.942 15.536 1.00 96.31 77 MET A C 1
ATOM 631 O O . MET A 1 77 ? -8.213 -6.555 16.621 1.00 96.31 77 MET A O 1
ATOM 635 N N . ALA A 1 78 ? -8.397 -7.859 14.789 1.00 94.56 78 ALA A N 1
ATOM 636 C CA . ALA A 1 78 ? -9.655 -8.496 15.164 1.00 94.56 78 ALA A CA 1
ATOM 637 C C . ALA A 1 78 ? -9.520 -9.310 16.464 1.00 94.56 78 ALA A C 1
ATOM 639 O O . ALA A 1 78 ? -10.336 -9.179 17.376 1.00 94.56 78 ALA A O 1
ATOM 640 N N . ARG A 1 79 ? -8.453 -10.110 16.592 1.00 95.69 79 ARG A N 1
ATOM 641 C CA . ARG A 1 79 ? -8.210 -10.957 17.774 1.00 95.69 79 ARG A CA 1
ATOM 642 C C . ARG A 1 79 ? -7.909 -10.145 19.031 1.00 95.69 79 ARG A C 1
ATOM 644 O O . ARG A 1 79 ? -8.395 -10.466 20.110 1.00 95.69 79 ARG A O 1
ATOM 651 N N . THR A 1 80 ? -7.098 -9.102 18.890 1.00 96.75 80 THR A N 1
ATOM 652 C CA . THR A 1 80 ? -6.678 -8.233 20.000 1.00 96.75 80 THR A CA 1
ATOM 653 C C . THR A 1 80 ? -7.679 -7.117 20.296 1.00 96.75 80 THR A C 1
ATOM 655 O O . THR A 1 80 ? -7.464 -6.356 21.238 1.00 96.75 80 THR A O 1
ATOM 658 N N . ARG A 1 81 ? -8.763 -7.013 19.508 1.00 93.56 81 ARG A N 1
ATOM 659 C CA . ARG A 1 81 ? -9.760 -5.930 19.560 1.00 93.56 81 ARG A CA 1
ATOM 660 C C . ARG A 1 81 ? -9.118 -4.540 19.533 1.00 93.56 81 ARG A C 1
ATOM 662 O O . ARG A 1 81 ? -9.547 -3.618 20.221 1.00 93.56 81 ARG A O 1
ATOM 669 N N . ARG A 1 82 ? -8.054 -4.401 18.735 1.00 93.88 82 ARG A N 1
ATOM 670 C CA . ARG A 1 82 ? -7.308 -3.150 18.514 1.00 93.88 82 ARG A CA 1
ATOM 671 C C . ARG A 1 82 ? -7.815 -2.383 17.287 1.00 93.88 82 ARG A C 1
ATOM 673 O O . ARG A 1 82 ? -7.035 -1.731 16.602 1.00 93.88 82 ARG A O 1
ATOM 680 N N . HIS A 1 83 ? -9.105 -2.491 16.985 1.00 91.62 83 HIS A N 1
ATOM 681 C CA . HIS A 1 83 ? -9.772 -1.683 15.964 1.00 91.62 83 HIS A CA 1
ATOM 682 C C . HIS A 1 83 ? -10.310 -0.380 16.583 1.00 91.62 83 HIS A C 1
ATOM 684 O O . HIS A 1 83 ? -10.437 -0.287 17.810 1.00 91.62 83 HIS A O 1
ATOM 690 N N . PRO A 1 84 ? -10.639 0.637 15.765 1.00 94.44 84 PRO A N 1
ATOM 691 C CA . PRO A 1 84 ? -11.375 1.802 16.238 1.00 94.44 84 PRO A CA 1
ATOM 692 C C . PRO A 1 84 ? -12.669 1.386 16.946 1.00 94.44 84 PRO A C 1
ATOM 694 O O . PRO A 1 84 ? -13.295 0.383 16.592 1.00 94.44 84 PRO A O 1
ATOM 697 N N . LYS A 1 85 ? -13.057 2.157 17.964 1.00 93.12 85 LYS A N 1
ATOM 698 C CA . LYS A 1 85 ? -14.349 1.990 18.632 1.00 93.12 85 LYS A CA 1
ATOM 699 C C . LYS A 1 85 ? -15.410 2.738 17.844 1.00 93.12 85 LYS A C 1
ATOM 701 O O . LYS A 1 85 ? -15.195 3.893 17.478 1.00 93.12 85 LYS A O 1
ATOM 706 N N . PHE A 1 86 ? -16.554 2.103 17.648 1.00 94.06 86 PHE A N 1
ATOM 707 C CA . PHE A 1 86 ? -17.701 2.709 16.985 1.00 94.06 86 PHE A CA 1
ATOM 708 C C . PHE A 1 86 ? -18.856 2.884 17.971 1.00 94.06 86 PHE A C 1
ATOM 710 O O . PHE A 1 86 ? -18.926 2.213 18.998 1.00 94.06 86 PHE A O 1
ATOM 717 N N . VAL A 1 87 ? -19.766 3.809 17.658 1.00 96.25 87 VAL A N 1
ATOM 718 C CA . VAL A 1 87 ? -20.985 4.029 18.456 1.00 96.25 87 VAL A CA 1
ATOM 719 C C . VAL A 1 87 ? -21.924 2.823 18.353 1.00 96.25 87 VAL A C 1
ATOM 721 O O . VAL A 1 87 ? -22.565 2.447 19.330 1.00 96.25 87 VAL A O 1
ATOM 724 N N . VAL A 1 88 ? -21.974 2.199 17.174 1.00 95.75 88 VAL A N 1
ATOM 725 C CA . VAL A 1 88 ? -22.771 1.005 16.879 1.00 95.75 88 VAL A CA 1
ATOM 726 C C . VAL A 1 88 ? -21.830 -0.194 16.790 1.00 95.75 88 VAL A C 1
ATOM 728 O O . VAL A 1 88 ? -20.866 -0.168 16.026 1.00 95.75 88 VAL A O 1
ATOM 731 N N . LYS A 1 89 ? -22.098 -1.249 17.566 1.00 89.88 89 LYS A N 1
ATOM 732 C CA . LYS A 1 89 ? -21.198 -2.405 17.705 1.00 89.88 89 LYS A CA 1
ATOM 733 C C . LYS A 1 89 ? -21.017 -3.166 16.390 1.00 89.88 89 LYS A C 1
ATOM 735 O O . LYS A 1 89 ? -19.920 -3.618 16.082 1.00 89.88 89 LYS A O 1
ATOM 740 N N . GLU A 1 90 ? -22.069 -3.269 15.587 1.00 94.25 90 GLU A N 1
ATOM 741 C CA . GLU A 1 90 ? -22.046 -3.925 14.277 1.00 94.25 90 GLU A CA 1
ATOM 742 C C . GLU A 1 90 ? -21.061 -3.245 13.309 1.00 94.25 90 GLU A C 1
ATOM 744 O O . GLU A 1 90 ? -20.492 -3.910 12.441 1.00 94.25 90 GLU A O 1
ATOM 749 N N . MET A 1 91 ? -20.786 -1.945 13.491 1.00 96.25 91 MET A N 1
ATOM 750 C CA . MET A 1 91 ? -19.805 -1.221 12.676 1.00 96.25 91 MET A CA 1
ATOM 751 C C . MET A 1 91 ? -18.368 -1.694 12.913 1.00 96.25 91 MET A C 1
ATOM 753 O O . MET A 1 91 ? -17.548 -1.591 12.007 1.00 96.25 91 MET A O 1
ATOM 757 N N . GLU A 1 92 ? -18.056 -2.259 14.083 1.00 93.25 92 GLU A N 1
ATOM 758 C CA . GLU A 1 92 ? -16.735 -2.843 14.349 1.00 93.25 92 GLU A CA 1
ATOM 759 C C . GLU A 1 92 ? -16.475 -4.057 13.442 1.00 93.25 92 GLU A C 1
ATOM 761 O O . GLU A 1 92 ? -15.379 -4.199 12.896 1.00 93.25 92 GLU A O 1
ATOM 766 N N . SER A 1 93 ? -17.494 -4.905 13.234 1.00 92.88 93 SER A N 1
ATOM 767 C CA . SER A 1 93 ? -17.405 -6.050 12.315 1.00 92.88 93 SER A CA 1
ATOM 768 C C . SER A 1 93 ? -17.335 -5.585 10.865 1.00 92.88 93 SER A C 1
ATOM 770 O O . SER A 1 93 ? -16.441 -6.015 10.138 1.00 92.88 93 SER A O 1
ATOM 772 N N . MET A 1 94 ? -18.211 -4.649 10.470 1.00 96.19 94 MET A N 1
ATOM 773 C CA . MET A 1 94 ? -18.207 -4.089 9.112 1.00 96.19 94 MET A CA 1
ATOM 774 C C . MET A 1 94 ? -16.861 -3.465 8.752 1.00 96.19 94 MET A C 1
ATOM 776 O O . MET A 1 94 ? -16.359 -3.706 7.662 1.00 96.19 94 MET A O 1
ATOM 780 N N . TYR A 1 95 ? -16.238 -2.721 9.668 1.00 96.81 95 TYR A N 1
ATOM 781 C CA . TYR A 1 95 ? -14.926 -2.122 9.433 1.00 96.81 95 TYR A CA 1
ATOM 782 C C . TYR A 1 95 ? -13.855 -3.179 9.122 1.00 96.81 95 TYR A C 1
ATOM 784 O O . TYR A 1 95 ? -13.091 -3.048 8.165 1.00 96.81 95 TYR A O 1
ATOM 792 N N . LEU A 1 96 ? -13.797 -4.256 9.910 1.00 96.81 96 LEU A N 1
ATOM 793 C CA . LEU A 1 96 ? -12.833 -5.336 9.682 1.00 96.81 96 LEU A CA 1
ATOM 794 C C . LEU A 1 96 ? -13.111 -6.083 8.370 1.00 96.81 96 LEU A C 1
ATOM 796 O O . LEU A 1 96 ? -12.171 -6.456 7.666 1.00 96.81 96 LEU A O 1
ATOM 800 N N . GLU A 1 97 ? -14.381 -6.306 8.041 1.00 96.62 97 GLU A N 1
ATOM 801 C CA . GLU A 1 97 ? -14.804 -6.927 6.783 1.00 96.62 97 GLU A CA 1
ATOM 802 C C . GLU A 1 97 ? -14.462 -6.054 5.573 1.00 96.62 97 GLU A C 1
ATOM 804 O O . GLU A 1 97 ? -13.918 -6.560 4.591 1.00 96.62 97 GLU A O 1
ATOM 809 N N . GLU A 1 98 ? -14.690 -4.746 5.658 1.00 97.44 98 GLU A N 1
ATOM 810 C CA . GLU A 1 98 ? -14.365 -3.779 4.611 1.00 97.44 98 GLU A CA 1
ATOM 811 C C . GLU A 1 98 ? -12.853 -3.691 4.372 1.00 97.44 98 GLU A C 1
ATOM 813 O O . GLU A 1 98 ? -12.407 -3.696 3.221 1.00 97.44 98 GLU A O 1
ATOM 818 N N . LEU A 1 99 ? -12.044 -3.703 5.438 1.00 97.81 99 LEU A N 1
ATOM 819 C CA . LEU A 1 99 ? -10.586 -3.772 5.318 1.00 97.81 99 LEU A CA 1
ATOM 820 C C . LEU A 1 99 ? -10.138 -5.046 4.594 1.00 97.81 99 LEU A C 1
ATOM 822 O O . LEU A 1 99 ? -9.336 -4.974 3.661 1.00 97.81 99 LEU A O 1
ATOM 826 N N . LYS A 1 100 ? -10.664 -6.213 4.989 1.00 97.62 100 LYS A N 1
ATOM 827 C CA . LYS A 1 100 ? -10.355 -7.490 4.321 1.00 97.62 100 LYS A CA 1
ATOM 828 C C . LYS A 1 100 ? -10.791 -7.473 2.859 1.00 97.62 100 LYS A C 1
ATOM 830 O O . LYS A 1 100 ? -10.023 -7.891 1.996 1.00 97.62 100 LYS A O 1
ATOM 835 N N . SER A 1 101 ? -11.995 -6.976 2.583 1.00 97.62 101 SER A N 1
ATOM 836 C CA . SER A 1 101 ? -12.547 -6.853 1.233 1.00 97.62 101 SER A CA 1
ATOM 837 C C . SER A 1 101 ? -11.657 -5.977 0.352 1.00 97.62 101 SER A C 1
ATOM 839 O O . SER A 1 101 ? -11.225 -6.409 -0.715 1.00 97.62 101 SER A O 1
ATOM 841 N N . SER A 1 102 ? -11.267 -4.801 0.847 1.00 97.75 102 SER A N 1
ATOM 842 C CA . SER A 1 102 ? -10.380 -3.871 0.141 1.00 97.75 102 SER A CA 1
ATOM 843 C C . SER A 1 102 ? -9.024 -4.503 -0.182 1.00 97.75 102 SER A C 1
ATOM 845 O O . SER A 1 102 ? -8.534 -4.387 -1.305 1.00 97.75 102 SER A O 1
ATOM 847 N N . ILE A 1 103 ? -8.429 -5.226 0.773 1.00 97.38 103 ILE A N 1
ATOM 848 C CA . ILE A 1 103 ? -7.168 -5.951 0.557 1.00 97.38 103 ILE A CA 1
ATOM 849 C C . ILE A 1 103 ? -7.347 -7.042 -0.507 1.00 97.38 103 ILE A C 1
ATOM 851 O O . ILE A 1 103 ? -6.519 -7.154 -1.408 1.00 97.38 103 ILE A O 1
ATOM 855 N N . ASN A 1 104 ? -8.428 -7.819 -0.444 1.00 95.81 104 ASN A N 1
ATOM 856 C CA . ASN A 1 104 ? -8.692 -8.889 -1.406 1.00 95.81 104 ASN A CA 1
ATOM 857 C C . ASN A 1 104 ? -8.946 -8.359 -2.823 1.00 95.81 104 ASN A C 1
ATOM 859 O O . ASN A 1 104 ? -8.457 -8.953 -3.783 1.00 95.81 104 ASN A O 1
ATOM 863 N N . ILE A 1 105 ? -9.626 -7.218 -2.966 1.00 96.69 105 ILE A N 1
ATOM 864 C CA . ILE A 1 105 ? -9.783 -6.532 -4.257 1.00 96.69 105 ILE A CA 1
ATOM 865 C C . ILE A 1 105 ? -8.412 -6.137 -4.812 1.00 96.69 105 ILE A C 1
ATOM 867 O O . ILE A 1 105 ? -8.126 -6.390 -5.979 1.00 96.69 105 ILE A O 1
ATOM 871 N N . LEU A 1 106 ? -7.530 -5.572 -3.981 1.00 94.50 106 LEU A N 1
ATOM 872 C CA . LEU A 1 106 ? -6.174 -5.216 -4.412 1.00 94.50 106 LEU A CA 1
ATOM 873 C C . LEU A 1 106 ? -5.359 -6.444 -4.838 1.00 94.50 106 LEU A C 1
ATOM 875 O O . LEU A 1 106 ? -4.661 -6.377 -5.848 1.00 94.50 106 LEU A O 1
ATOM 879 N N . LYS A 1 107 ? -5.472 -7.570 -4.120 1.00 93.44 107 LYS A N 1
ATOM 880 C CA . LYS A 1 107 ? -4.822 -8.836 -4.506 1.00 93.44 107 LYS A CA 1
ATOM 881 C C . LYS A 1 107 ? -5.346 -9.343 -5.848 1.00 93.44 107 LYS A C 1
ATOM 883 O O . LYS A 1 107 ? -4.546 -9.654 -6.722 1.00 93.44 107 LYS A O 1
ATOM 888 N N . SER A 1 108 ? -6.664 -9.346 -6.041 1.00 92.25 108 SER A N 1
ATOM 889 C CA . SER A 1 108 ? -7.288 -9.768 -7.300 1.00 92.25 108 SER A CA 1
ATOM 890 C C . SER A 1 108 ? -6.886 -8.867 -8.473 1.00 92.25 108 SER A C 1
ATOM 892 O O . SER A 1 108 ? -6.499 -9.362 -9.530 1.00 92.25 108 SER A O 1
ATOM 894 N N . ASN A 1 109 ? -6.881 -7.547 -8.276 1.00 91.56 109 ASN A N 1
ATOM 895 C CA . ASN A 1 109 ? -6.417 -6.604 -9.293 1.00 91.56 109 ASN A CA 1
ATOM 896 C C . ASN A 1 109 ? -4.956 -6.872 -9.671 1.00 91.56 109 ASN A C 1
ATOM 898 O O . ASN A 1 109 ? -4.609 -6.845 -10.850 1.00 91.56 109 ASN A O 1
ATOM 902 N N . LEU A 1 110 ? -4.107 -7.182 -8.691 1.00 89.00 110 LEU A N 1
ATOM 903 C CA . LEU A 1 110 ? -2.708 -7.522 -8.930 1.00 89.00 110 LEU A CA 1
ATOM 904 C C . LEU A 1 110 ? -2.545 -8.847 -9.692 1.00 89.00 110 LEU A C 1
ATOM 906 O O . LEU A 1 110 ? -1.670 -8.960 -10.545 1.00 89.00 110 LEU A O 1
ATOM 910 N N . GLU A 1 111 ? -3.385 -9.842 -9.411 1.00 87.69 111 GLU A N 1
ATOM 911 C CA . GLU A 1 111 ? -3.420 -11.126 -10.128 1.00 87.69 111 GLU A CA 1
ATOM 912 C C . GLU A 1 111 ? -3.928 -10.993 -11.568 1.00 87.69 111 GLU A C 1
ATOM 914 O O . GLU A 1 111 ? -3.573 -11.807 -12.417 1.00 87.69 111 GLU A O 1
ATOM 919 N N . SER A 1 112 ? -4.716 -9.955 -11.859 1.00 86.12 112 SER A N 1
ATOM 920 C CA . SER A 1 112 ? -5.201 -9.666 -13.212 1.00 86.12 112 SER A CA 1
ATOM 921 C C . SER A 1 112 ? -4.145 -9.037 -14.130 1.00 86.12 112 SER A C 1
ATOM 923 O O . SER A 1 112 ? -4.345 -8.977 -15.346 1.00 86.12 112 SER A O 1
ATOM 925 N N . LEU A 1 113 ? -3.021 -8.565 -13.575 1.00 79.00 113 LEU A N 1
ATOM 926 C CA . LEU A 1 113 ? -1.957 -7.962 -14.369 1.00 79.00 113 LEU A CA 1
ATOM 927 C C . LEU A 1 113 ? -1.221 -9.029 -15.196 1.00 79.00 113 LEU A C 1
ATOM 929 O O . LEU A 1 113 ? -0.945 -10.124 -14.699 1.00 79.00 113 LEU A O 1
ATOM 933 N N . PRO A 1 114 ? -0.859 -8.722 -16.453 1.00 72.44 114 PRO A N 1
ATOM 934 C CA . PRO A 1 114 ? -0.088 -9.641 -17.272 1.00 72.44 114 PRO A CA 1
ATOM 935 C C . PRO A 1 114 ? 1.295 -9.863 -16.649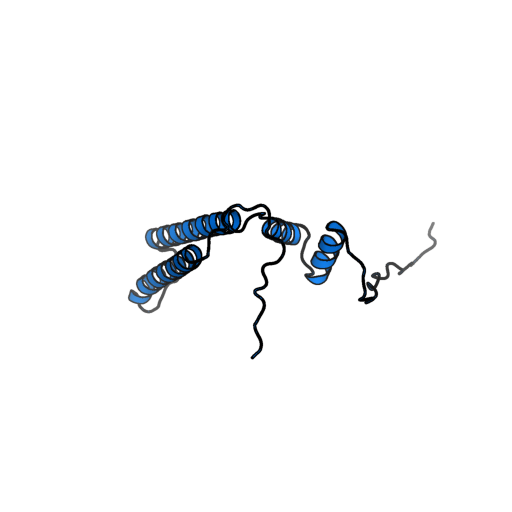 1.00 72.44 114 PRO A C 1
ATOM 937 O O . PRO A 1 114 ? 2.029 -8.912 -16.390 1.00 72.44 114 PRO A O 1
ATOM 940 N N . VAL A 1 115 ? 1.654 -11.130 -16.440 1.00 65.81 115 VAL A N 1
ATOM 941 C CA . VAL A 1 115 ? 2.996 -11.528 -15.995 1.00 65.81 115 VAL A CA 1
ATOM 942 C C . VAL A 1 115 ? 3.986 -11.210 -17.111 1.00 65.81 115 VAL A C 1
ATOM 944 O O . VAL A 1 115 ? 3.722 -11.510 -18.285 1.00 65.81 115 VAL A O 1
ATOM 947 N N . SER A 1 116 ? 5.118 -10.603 -16.767 1.00 60.59 116 SER A N 1
ATOM 948 C CA . SER A 1 116 ? 6.144 -10.276 -17.749 1.00 60.59 116 SER A CA 1
ATOM 949 C C . SER A 1 116 ? 6.787 -11.577 -18.218 1.00 60.59 116 SER A C 1
ATOM 951 O O . SER A 1 116 ? 7.644 -12.141 -17.548 1.00 60.59 116 SER A O 1
ATOM 953 N N . LYS A 1 117 ? 6.370 -12.103 -19.377 1.00 53.91 117 LYS A N 1
ATOM 954 C CA . LYS A 1 117 ? 7.035 -13.271 -19.967 1.00 53.91 117 LYS A CA 1
ATOM 955 C C . LYS A 1 117 ? 8.502 -12.906 -20.159 1.00 53.91 117 LYS A C 1
ATOM 957 O O . LYS A 1 117 ? 8.793 -12.048 -20.985 1.00 53.91 117 LYS A O 1
ATOM 962 N N . GLY A 1 118 ? 9.382 -13.521 -19.365 1.00 49.41 118 GLY A N 1
ATOM 963 C CA . GLY A 1 118 ? 10.824 -13.305 -19.396 1.00 49.41 118 GLY A CA 1
ATOM 964 C C . GLY A 1 118 ? 11.328 -13.295 -20.833 1.00 49.41 118 GLY A C 1
ATOM 965 O O . GLY A 1 118 ? 11.414 -14.329 -21.488 1.00 49.41 118 GLY A O 1
ATOM 966 N N . GLY A 1 119 ? 11.586 -12.096 -21.330 1.00 39.38 119 GLY A N 1
ATOM 967 C CA . GLY A 1 119 ? 12.014 -11.820 -22.682 1.00 39.38 119 GLY A CA 1
ATOM 968 C C . GLY A 1 119 ? 12.864 -10.575 -22.589 1.00 39.38 119 GLY A C 1
ATOM 969 O O . GLY A 1 119 ? 12.405 -9.530 -22.135 1.00 39.38 119 GLY A O 1
ATOM 970 N N . THR A 1 120 ? 14.120 -10.711 -22.971 1.00 43.84 120 THR A N 1
ATOM 971 C CA . THR A 1 120 ? 15.192 -9.713 -22.928 1.00 43.84 120 THR A CA 1
ATOM 972 C C . THR A 1 120 ? 14.945 -8.455 -23.776 1.00 43.84 120 THR A C 1
ATOM 974 O O . THR A 1 120 ? 15.884 -7.718 -24.042 1.00 43.84 120 THR A O 1
ATOM 977 N N . ASP A 1 121 ? 13.703 -8.152 -24.160 1.00 47.16 121 ASP A N 1
ATOM 978 C CA . ASP A 1 121 ? 13.356 -7.111 -25.130 1.00 47.16 121 ASP A CA 1
ATOM 979 C C . ASP A 1 121 ? 12.217 -6.197 -24.656 1.00 47.16 121 ASP A C 1
ATOM 981 O O . ASP A 1 121 ? 11.321 -5.833 -25.419 1.00 47.16 121 ASP A O 1
ATOM 985 N N . SER A 1 122 ? 12.260 -5.735 -23.404 1.00 47.47 122 SER A N 1
ATOM 986 C CA . SER A 1 122 ? 11.404 -4.618 -22.969 1.00 47.47 122 SER A CA 1
ATOM 987 C C . SER A 1 122 ? 11.993 -3.273 -23.419 1.00 47.47 122 SER A C 1
ATOM 989 O O . SER A 1 122 ? 12.313 -2.385 -22.631 1.00 47.47 122 SER A O 1
ATOM 991 N N . LYS A 1 123 ? 12.180 -3.131 -24.732 1.00 51.25 123 LYS A N 1
ATOM 992 C CA . LYS A 1 123 ? 12.413 -1.855 -25.405 1.00 51.25 123 LYS A CA 1
ATOM 993 C C . LYS A 1 123 ? 11.226 -1.609 -26.331 1.00 51.25 123 LYS A C 1
ATOM 995 O O . LYS A 1 123 ? 11.149 -2.159 -27.419 1.00 51.25 123 LYS A O 1
ATOM 1000 N N . TYR A 1 124 ? 10.327 -0.735 -25.883 1.00 48.94 124 TYR A N 1
ATOM 1001 C CA . TYR A 1 124 ? 9.280 -0.092 -26.683 1.00 48.94 124 TYR A CA 1
ATOM 1002 C C . TYR A 1 124 ? 8.169 -1.012 -27.225 1.00 48.94 124 TYR A C 1
ATOM 1004 O O . TYR A 1 124 ? 8.165 -1.389 -28.392 1.00 48.94 124 TYR A O 1
ATOM 1012 N N . SER A 1 125 ? 7.118 -1.244 -26.437 1.00 43.19 125 SER A N 1
ATOM 1013 C CA . SER A 1 125 ? 5.808 -1.625 -26.992 1.00 43.19 125 SER A CA 1
ATOM 1014 C C . SER A 1 125 ? 4.719 -0.615 -26.619 1.00 43.19 125 SER A C 1
ATOM 1016 O O . SER A 1 125 ? 3.672 -0.938 -26.070 1.00 43.19 125 SER A O 1
ATOM 1018 N N . LEU A 1 126 ? 4.941 0.653 -26.984 1.00 48.16 126 LEU A N 1
ATOM 1019 C CA . LEU A 1 126 ? 3.821 1.568 -27.206 1.00 48.16 126 LEU A CA 1
ATOM 1020 C C . LEU A 1 126 ? 3.086 1.083 -28.459 1.00 48.16 126 LEU A C 1
ATOM 1022 O O . LEU A 1 126 ? 3.582 1.211 -29.580 1.00 48.16 126 LEU A O 1
ATOM 1026 N N . GLN A 1 127 ? 1.923 0.466 -28.253 1.00 46.66 127 GLN A N 1
ATOM 1027 C CA . GLN A 1 127 ? 1.039 0.032 -29.327 1.00 46.66 127 GLN A CA 1
ATOM 1028 C C . GLN A 1 127 ? 0.722 1.228 -30.235 1.00 46.66 127 GLN A C 1
ATOM 1030 O O . GLN A 1 127 ? 0.189 2.245 -29.791 1.00 46.66 127 GLN A O 1
ATOM 1035 N N . LYS A 1 128 ? 1.082 1.115 -31.519 1.00 48.34 128 LYS A N 1
ATOM 1036 C CA . LYS A 1 128 ? 0.775 2.121 -32.539 1.00 48.34 128 LYS A CA 1
ATOM 1037 C C . LYS A 1 128 ? -0.743 2.275 -32.650 1.00 48.34 128 LYS A C 1
ATOM 1039 O O . LYS A 1 128 ? -1.424 1.376 -33.140 1.00 48.34 128 LYS A O 1
ATOM 1044 N N . LEU A 1 129 ? -1.256 3.431 -32.237 1.00 41.50 129 LEU A N 1
ATOM 1045 C CA . LEU A 1 129 ? -2.638 3.831 -32.469 1.00 41.50 129 LEU A CA 1
ATOM 1046 C C . LEU A 1 129 ? -2.846 3.987 -33.986 1.00 41.50 129 LEU A C 1
ATOM 1048 O O . LEU A 1 129 ? -2.264 4.880 -34.606 1.00 41.50 129 LEU A O 1
ATOM 1052 N N . LYS A 1 130 ? -3.647 3.110 -34.601 1.00 44.22 130 LYS A N 1
ATOM 1053 C CA . LYS A 1 130 ? -4.123 3.324 -35.973 1.00 44.22 130 LYS A CA 1
ATOM 1054 C C . LYS A 1 130 ? -5.100 4.497 -35.953 1.00 44.22 130 LYS A C 1
ATOM 1056 O O . LYS A 1 130 ? -6.144 4.409 -35.312 1.00 44.22 130 LYS A O 1
ATOM 1061 N N . ARG A 1 131 ? -4.755 5.585 -36.642 1.00 42.19 131 ARG A N 1
ATOM 1062 C CA . ARG A 1 131 ? -5.720 6.631 -36.984 1.00 42.19 131 ARG A CA 1
ATOM 1063 C C . ARG A 1 131 ? -6.501 6.180 -38.218 1.00 42.19 131 ARG A C 1
ATOM 1065 O O . ARG A 1 131 ? -5.877 5.781 -39.200 1.00 42.19 131 ARG A O 1
ATOM 1072 N N . TYR A 1 132 ? -7.827 6.182 -38.101 1.00 45.31 132 TYR A N 1
ATOM 1073 C CA . TYR A 1 132 ? -8.739 6.223 -39.244 1.00 45.31 132 TYR A CA 1
ATOM 1074 C C . TYR A 1 132 ? -8.740 7.631 -39.837 1.00 45.31 132 TYR A C 1
ATOM 1076 O O . TYR A 1 132 ? -8.564 8.587 -39.042 1.00 45.31 132 TYR A O 1
#

Radius of gyration: 24.93 Å; chains: 1; bounding box: 66×54×59 Å

InterPro domains:
  IPR033227 Calcium-dependent secretion activator [PTHR12166] (1-131)

pLDDT: mean 77.86, std 21.03, range [35.28, 97.81]

Foldseek 3Di:
DDDDDDDPPPDPPPPPPPPDDDPDDPVRVLVVVCVVVVDDPVVSVVVVVLVPLPFPVSNLVVLLVVLVVQLVVLVVCVVVVVDDDDPDPVVSVVVSVVSNVVSVVVNVVSVPDDHDPPDPDPDDDPPDDDDD